Protein AF-A0A3R6MPF1-F1 (afdb_monomer_lite)

pLDDT: mean 83.27, std 12.07, range [47.66, 94.12]

Foldseek 3Di:
DQVVVVVVQQVVCCVVPVDHFQKWWFWKAFQPPRDTDIAIEGAAQPPDVPDLPQAPQDPVGRDDPVRHDYYQRHPVSVVVQQVDPPDSMHTPHTPHTD

Sequence (98 aa):
MQTTIVQQKYDMFIKRCQSMPKVAKVVIEWKDDNMQHDYLISLDDNWVDDLPYPYRKTEIGNLTEEEIFYHVDNIQGLYDLISSNAEDFKILDIIDFY

Secondary structure (DSSP, 8-state):
-HHHHHHHHHHHHHHHHSS--SEEEEEEEETTT--EEEEEEE--S---TTS----EEETTEEE-GGG--EE-SSHHHHHHHHH---SSEEEEEEEEE-

Radius of gyration: 13.37 Å; chains: 1; bounding box: 35×26×35 Å

Structure (mmCIF, N/CA/C/O backbone):
data_AF-A0A3R6MPF1-F1
#
_entry.id   AF-A0A3R6MPF1-F1
#
loop_
_atom_site.group_PDB
_atom_site.id
_atom_site.type_symbol
_atom_site.label_atom_id
_atom_site.label_alt_id
_atom_site.label_comp_id
_atom_site.label_asym_id
_atom_site.label_entity_id
_atom_site.label_seq_id
_atom_site.pdbx_PDB_ins_code
_atom_site.Cartn_x
_atom_site.Cartn_y
_atom_site.Cartn_z
_atom_site.occupancy
_atom_site.B_iso_or_equiv
_atom_site.auth_seq_id
_atom_site.auth_comp_id
_atom_site.auth_asym_id
_atom_site.auth_atom_id
_atom_site.pdbx_PDB_model_num
ATOM 1 N N . MET A 1 1 ? 4.657 -0.806 15.237 1.00 62.69 1 MET A N 1
ATOM 2 C CA . MET A 1 1 ? 4.228 -2.219 15.103 1.00 62.69 1 MET A CA 1
ATOM 3 C C . MET A 1 1 ? 3.693 -2.494 13.705 1.00 62.69 1 MET A C 1
ATOM 5 O O . MET A 1 1 ? 4.270 -3.335 13.040 1.00 62.69 1 MET A O 1
ATOM 9 N N . GLN A 1 2 ? 2.693 -1.756 13.213 1.00 69.62 2 GLN A N 1
ATOM 10 C CA . GLN A 1 2 ? 2.169 -1.927 11.847 1.00 69.62 2 GLN A CA 1
ATOM 11 C C . GLN A 1 2 ? 3.097 -1.348 10.761 1.00 69.62 2 GLN A C 1
ATOM 13 O O . GLN A 1 2 ? 3.439 -2.047 9.815 1.00 69.62 2 GLN A O 1
ATOM 18 N N . THR A 1 3 ? 3.642 -0.143 10.960 1.00 70.38 3 THR A N 1
ATOM 19 C CA . THR A 1 3 ? 4.676 0.451 10.081 1.00 70.38 3 THR A CA 1
ATOM 20 C C . THR A 1 3 ? 5.924 -0.427 9.938 1.00 70.38 3 THR A C 1
ATOM 22 O O . THR A 1 3 ? 6.520 -0.498 8.871 1.00 70.38 3 THR A O 1
ATOM 25 N N . THR A 1 4 ? 6.289 -1.170 10.987 1.00 75.06 4 THR A N 1
ATOM 26 C CA . THR A 1 4 ? 7.397 -2.140 10.964 1.00 75.06 4 THR A CA 1
ATOM 27 C C . THR A 1 4 ? 7.108 -3.329 10.043 1.00 75.06 4 THR A C 1
ATOM 29 O O . THR A 1 4 ? 8.002 -3.773 9.330 1.00 75.06 4 THR A O 1
ATOM 32 N N . ILE A 1 5 ? 5.869 -3.832 10.033 1.00 79.88 5 ILE A N 1
ATOM 33 C CA . ILE A 1 5 ? 5.440 -4.919 9.137 1.00 79.88 5 ILE A CA 1
ATOM 34 C C . ILE A 1 5 ? 5.430 -4.427 7.688 1.00 79.88 5 ILE A C 1
ATOM 36 O O . ILE A 1 5 ? 5.891 -5.132 6.793 1.00 79.88 5 ILE A O 1
ATOM 40 N N . VAL A 1 6 ? 4.976 -3.193 7.462 1.00 83.56 6 VAL A N 1
ATOM 41 C CA . VAL A 1 6 ? 5.028 -2.572 6.137 1.00 83.56 6 VAL A CA 1
ATOM 42 C C . VAL A 1 6 ? 6.460 -2.438 5.639 1.00 83.56 6 VAL A C 1
ATOM 44 O O . VAL A 1 6 ? 6.743 -2.866 4.524 1.00 83.56 6 VAL A O 1
ATOM 47 N N . GLN A 1 7 ? 7.368 -1.925 6.471 1.00 86.75 7 GLN A N 1
ATOM 48 C CA . GLN A 1 7 ? 8.780 -1.808 6.108 1.00 86.75 7 GLN A CA 1
ATOM 49 C C . GLN A 1 7 ? 9.370 -3.168 5.722 1.00 86.75 7 GLN A C 1
ATOM 51 O O . GLN A 1 7 ? 10.075 -3.265 4.726 1.00 86.75 7 GLN A O 1
ATOM 56 N N . GLN A 1 8 ? 9.033 -4.241 6.444 1.00 88.88 8 GLN A N 1
ATOM 57 C CA . GLN A 1 8 ? 9.486 -5.591 6.097 1.00 88.88 8 GLN A CA 1
ATOM 58 C C . GLN A 1 8 ? 8.951 -6.064 4.738 1.00 88.88 8 GLN A C 1
ATOM 60 O O . GLN A 1 8 ? 9.714 -6.627 3.951 1.00 88.88 8 GLN A O 1
ATOM 65 N N . LYS A 1 9 ? 7.660 -5.842 4.450 1.00 88.75 9 LYS A N 1
ATOM 66 C CA . LYS A 1 9 ? 7.039 -6.180 3.156 1.00 88.75 9 LYS A CA 1
ATOM 67 C C . LYS A 1 9 ? 7.672 -5.374 2.014 1.00 88.75 9 LYS A C 1
ATOM 69 O O . LYS A 1 9 ? 8.033 -5.949 0.990 1.00 88.75 9 LYS A O 1
ATOM 74 N N . TYR A 1 10 ? 7.907 -4.083 2.233 1.00 90.00 10 TYR A N 1
ATOM 75 C CA . TYR A 1 10 ? 8.591 -3.204 1.288 1.00 90.00 10 TYR A CA 1
ATOM 76 C C . TYR A 1 10 ? 10.027 -3.675 1.020 1.00 90.00 10 TYR A C 1
ATOM 78 O O . TYR A 1 10 ? 10.411 -3.888 -0.127 1.00 90.00 10 TYR A O 1
ATOM 86 N N . ASP A 1 11 ? 10.807 -3.941 2.069 1.00 90.94 11 ASP A N 1
ATOM 87 C CA . ASP A 1 11 ? 12.188 -4.418 1.945 1.00 90.94 11 ASP A CA 1
ATOM 88 C C . ASP A 1 11 ? 12.269 -5.762 1.203 1.00 90.94 11 ASP A C 1
ATOM 90 O O . ASP A 1 11 ? 13.208 -5.999 0.437 1.00 90.94 11 ASP A O 1
ATOM 94 N N . MET A 1 12 ? 11.298 -6.656 1.419 1.00 91.19 12 MET A N 1
ATOM 95 C CA . MET A 1 12 ? 11.193 -7.918 0.681 1.00 91.19 12 MET A CA 1
ATOM 96 C C . MET A 1 12 ? 10.913 -7.687 -0.806 1.00 91.19 12 MET A C 1
ATOM 98 O O . MET A 1 12 ? 11.572 -8.312 -1.642 1.00 91.19 12 MET A O 1
ATOM 102 N N . PHE A 1 13 ? 10.005 -6.767 -1.141 1.00 91.00 13 PHE A N 1
ATOM 103 C CA . PHE A 1 13 ? 9.725 -6.395 -2.526 1.00 91.00 13 PHE A CA 1
ATOM 104 C C . PHE A 1 13 ? 10.965 -5.819 -3.217 1.00 91.00 13 PHE A C 1
ATOM 106 O O . PHE A 1 13 ? 11.382 -6.333 -4.255 1.00 91.00 13 PHE A O 1
ATOM 113 N N . ILE A 1 14 ? 11.623 -4.823 -2.610 1.00 91.75 14 ILE A N 1
ATOM 114 C CA . ILE A 1 14 ? 12.829 -4.195 -3.173 1.00 91.75 14 ILE A CA 1
ATOM 115 C C . ILE A 1 14 ? 13.926 -5.237 -3.431 1.00 91.75 14 ILE A C 1
ATOM 117 O O . ILE A 1 14 ? 14.563 -5.223 -4.486 1.00 91.75 14 ILE A O 1
ATOM 121 N N . LYS A 1 15 ? 14.132 -6.181 -2.502 1.00 91.38 15 LYS A N 1
ATOM 122 C CA . LYS A 1 15 ? 15.114 -7.267 -2.673 1.00 91.38 15 LYS A CA 1
ATOM 123 C C . LYS A 1 15 ? 14.7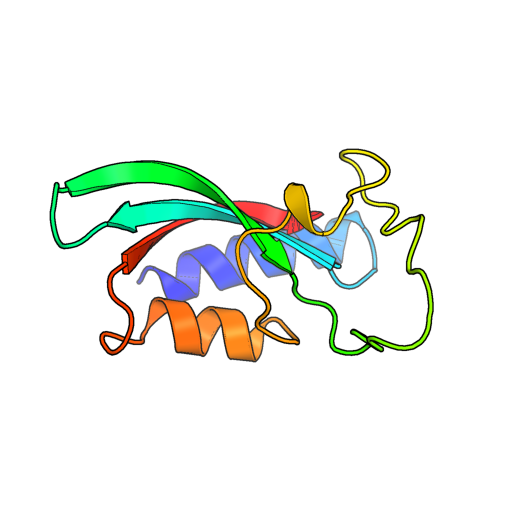91 -8.186 -3.849 1.00 91.38 15 LYS A C 1
ATOM 125 O O . LYS A 1 15 ? 15.718 -8.654 -4.508 1.00 91.38 15 LYS A O 1
ATOM 130 N N . ARG A 1 16 ? 13.509 -8.464 -4.098 1.00 89.88 16 ARG A N 1
ATOM 131 C CA . ARG A 1 16 ? 13.053 -9.345 -5.182 1.00 89.88 16 ARG A CA 1
ATOM 132 C C . ARG A 1 16 ? 13.079 -8.641 -6.540 1.00 89.88 16 ARG A C 1
ATOM 134 O O . ARG A 1 16 ? 13.595 -9.205 -7.499 1.00 89.88 16 ARG A O 1
ATOM 141 N N . CYS A 1 17 ? 12.524 -7.436 -6.616 1.00 86.25 17 CYS A N 1
ATOM 142 C CA . CYS A 1 17 ? 12.229 -6.751 -7.875 1.00 86.25 17 CYS A CA 1
ATOM 143 C C . CYS A 1 17 ? 13.306 -5.743 -8.294 1.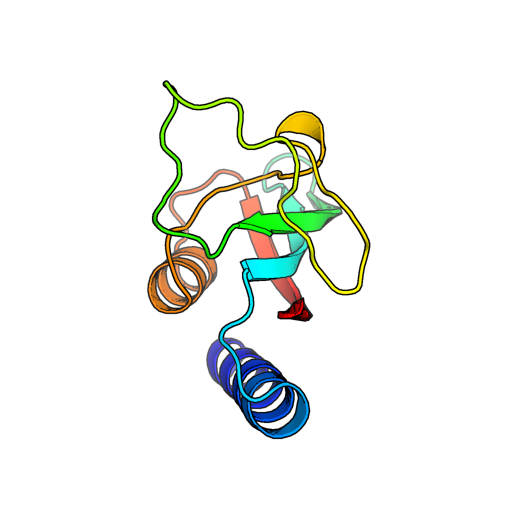00 86.25 17 CYS A C 1
ATOM 145 O O . CYS A 1 17 ? 13.257 -5.242 -9.417 1.00 86.25 17 CYS A O 1
ATOM 147 N N . GLN A 1 18 ? 14.258 -5.423 -7.405 1.00 86.38 18 GLN A N 1
ATOM 148 C CA . GLN A 1 18 ? 15.336 -4.449 -7.635 1.00 86.38 18 GLN A CA 1
ATOM 149 C C . GLN A 1 18 ? 14.835 -3.086 -8.153 1.00 86.38 18 GLN A C 1
ATOM 151 O O . GLN A 1 18 ? 15.542 -2.370 -8.859 1.00 86.38 18 GLN A O 1
ATOM 156 N N . SER A 1 19 ? 13.596 -2.733 -7.817 1.00 84.50 19 SER A N 1
ATOM 157 C CA . SER A 1 19 ? 12.891 -1.533 -8.263 1.00 84.50 19 SER A CA 1
ATOM 158 C C . SER A 1 19 ? 11.913 -1.083 -7.184 1.00 84.50 19 SER A C 1
ATOM 160 O O . SER A 1 19 ? 11.521 -1.886 -6.337 1.00 84.50 19 SER A O 1
ATOM 162 N N . MET A 1 20 ? 11.557 0.203 -7.188 1.00 86.00 20 MET A N 1
ATOM 163 C CA . MET A 1 20 ? 10.561 0.746 -6.264 1.00 86.00 20 MET A CA 1
ATOM 1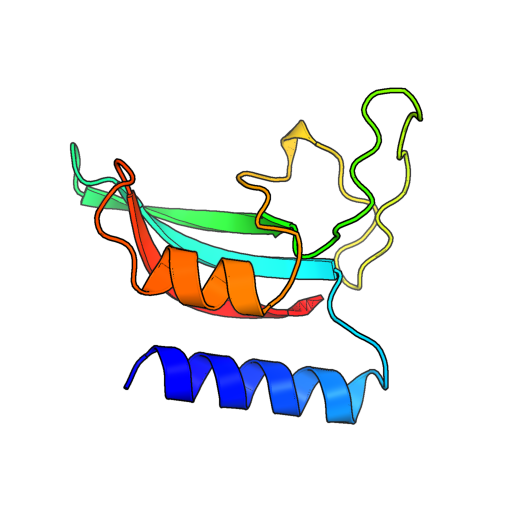64 C C . MET A 1 20 ? 9.156 0.277 -6.663 1.00 86.00 20 MET A C 1
ATOM 166 O O . MET A 1 20 ? 8.847 0.293 -7.859 1.00 86.00 20 MET A O 1
ATOM 170 N N . PRO A 1 21 ? 8.308 -0.118 -5.698 1.00 88.56 21 PRO A N 1
ATOM 171 C CA . PRO A 1 21 ? 6.918 -0.419 -5.986 1.00 88.56 21 PRO A CA 1
ATOM 172 C C . PRO A 1 21 ? 6.187 0.853 -6.400 1.00 88.56 21 PRO A C 1
ATOM 174 O O . PRO A 1 21 ? 6.401 1.923 -5.832 1.00 88.56 21 PRO A O 1
ATOM 177 N N . LYS A 1 22 ? 5.307 0.718 -7.383 1.00 88.38 22 LYS A N 1
ATOM 178 C CA . LYS A 1 22 ? 4.434 1.788 -7.871 1.00 88.38 22 LYS A CA 1
ATOM 179 C C . LYS A 1 22 ? 3.070 1.751 -7.202 1.00 88.38 22 LYS A C 1
ATOM 181 O O . LYS A 1 22 ? 2.348 2.750 -7.233 1.00 88.38 22 LYS A O 1
AT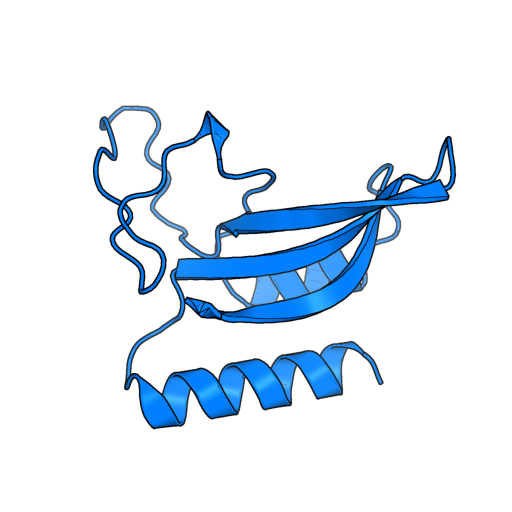OM 186 N N . VAL A 1 23 ? 2.677 0.598 -6.662 1.00 90.00 23 VAL A N 1
ATOM 187 C CA . VAL A 1 23 ? 1.366 0.391 -6.044 1.00 90.00 23 VAL A CA 1
ATOM 188 C C . VAL A 1 23 ? 1.500 -0.446 -4.777 1.00 90.00 23 VAL A C 1
ATOM 190 O O . VAL A 1 23 ? 2.258 -1.412 -4.729 1.00 90.00 23 VAL A O 1
ATOM 193 N N . ALA A 1 24 ? 0.727 -0.092 -3.755 1.00 92.62 24 ALA A N 1
ATOM 194 C CA . ALA A 1 24 ? 0.479 -0.922 -2.586 1.00 92.62 24 ALA A CA 1
ATOM 195 C C . ALA A 1 24 ? -0.973 -1.399 -2.605 1.00 92.62 24 ALA A C 1
ATOM 197 O O . ALA A 1 24 ? -1.887 -0.592 -2.763 1.00 92.62 24 ALA A O 1
ATOM 198 N N . LYS A 1 25 ? -1.202 -2.696 -2.403 1.00 93.44 25 LYS A N 1
ATOM 199 C CA . LYS A 1 25 ? -2.544 -3.209 -2.121 1.00 93.44 25 LYS A CA 1
ATOM 200 C C . LYS A 1 25 ? -2.753 -3.227 -0.617 1.00 93.44 25 LYS A C 1
ATOM 202 O O . LYS A 1 25 ? -1.964 -3.836 0.101 1.00 93.44 25 LYS A O 1
ATOM 207 N N . VAL A 1 26 ? -3.807 -2.583 -0.141 1.00 93.38 26 VAL A N 1
ATOM 208 C CA . VAL A 1 26 ? -4.060 -2.354 1.284 1.00 93.38 26 VAL A CA 1
ATOM 209 C C . VAL A 1 26 ? -5.466 -2.779 1.679 1.00 93.38 26 VAL A C 1
ATOM 211 O O . VAL A 1 26 ? -6.363 -2.783 0.844 1.00 93.38 26 VAL A O 1
ATOM 214 N N . VAL A 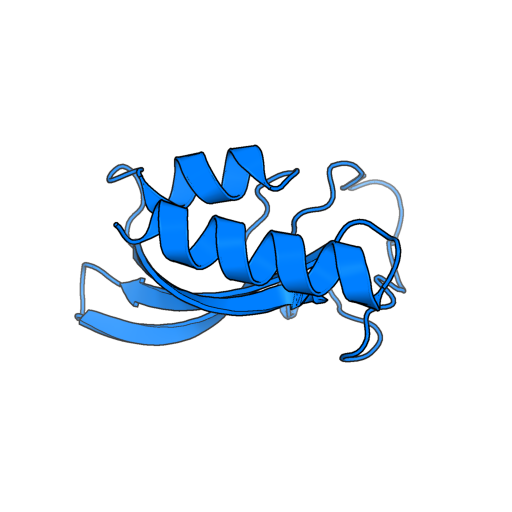1 27 ? -5.657 -3.104 2.955 1.00 93.62 27 VAL A N 1
ATOM 215 C CA . VAL A 1 27 ? -6.985 -3.258 3.559 1.00 93.62 27 VAL A CA 1
ATOM 216 C C . VAL A 1 27 ? -7.341 -1.944 4.232 1.00 93.62 27 VAL A C 1
ATOM 218 O O . VAL A 1 27 ? -6.604 -1.486 5.109 1.00 93.62 27 VAL A O 1
ATOM 221 N N . ILE A 1 28 ? -8.460 -1.349 3.835 1.00 93.38 28 ILE A N 1
ATOM 222 C CA . ILE A 1 28 ? -8.974 -0.107 4.409 1.00 93.38 28 ILE A CA 1
ATOM 223 C C . ILE A 1 28 ? -10.281 -0.383 5.136 1.00 93.38 28 ILE A C 1
ATOM 225 O O . ILE A 1 28 ? -11.131 -1.094 4.611 1.00 93.38 28 ILE A O 1
ATOM 229 N N . GLU A 1 29 ? -10.433 0.220 6.311 1.00 93.31 29 GLU A N 1
ATOM 230 C CA . GLU A 1 29 ? -11.683 0.308 7.061 1.00 93.31 29 GLU A CA 1
ATOM 231 C C . GLU A 1 29 ? -12.226 1.737 7.024 1.00 93.31 29 GLU A C 1
ATOM 233 O O . GLU A 1 29 ? -11.533 2.677 7.425 1.00 93.31 29 GLU A O 1
ATOM 238 N N . TRP A 1 30 ? -13.466 1.901 6.566 1.00 92.31 30 TRP A N 1
ATOM 239 C CA . TRP A 1 30 ? -14.182 3.175 6.633 1.00 92.31 30 TRP A CA 1
ATOM 240 C C . TRP A 1 30 ? -14.694 3.431 8.050 1.00 92.31 30 TRP A C 1
ATOM 242 O O . TRP A 1 30 ? -15.261 2.546 8.687 1.00 92.31 30 TRP A O 1
ATOM 252 N N . LYS A 1 31 ? -14.517 4.652 8.562 1.00 89.38 31 LYS A N 1
ATOM 253 C CA . LYS A 1 31 ? -14.905 4.995 9.940 1.00 89.38 31 LYS A CA 1
ATOM 254 C C . LYS A 1 31 ? -16.421 5.032 10.148 1.00 89.38 31 LYS A C 1
ATOM 256 O O . LYS A 1 31 ? -16.874 4.818 11.272 1.00 89.38 31 LYS A O 1
ATOM 261 N N . ASP A 1 32 ? -17.180 5.312 9.093 1.00 89.88 32 ASP A N 1
ATOM 262 C CA . ASP A 1 32 ? -18.627 5.523 9.183 1.00 89.88 32 ASP A CA 1
ATOM 263 C C . ASP A 1 32 ? -19.408 4.213 9.338 1.00 89.88 32 ASP A C 1
ATOM 265 O O . ASP A 1 32 ? -20.346 4.133 10.133 1.00 89.88 32 ASP A O 1
ATOM 269 N N . ASP A 1 33 ? -19.016 3.173 8.603 1.00 90.19 33 ASP A N 1
ATOM 270 C CA . ASP A 1 33 ? -19.734 1.897 8.541 1.00 90.19 33 ASP A CA 1
ATOM 271 C C . ASP A 1 33 ? -18.887 0.686 8.968 1.00 90.19 33 ASP A C 1
ATOM 273 O O . ASP A 1 33 ? -19.423 -0.416 9.113 1.00 90.19 33 ASP A O 1
ATOM 277 N N . ASN A 1 34 ? -17.596 0.887 9.254 1.00 87.00 34 ASN A N 1
ATOM 278 C CA . ASN A 1 34 ? -16.613 -0.158 9.556 1.00 87.00 34 ASN A CA 1
ATOM 279 C C . ASN A 1 34 ? -16.507 -1.223 8.450 1.00 87.00 34 ASN A C 1
ATOM 281 O O . ASN A 1 34 ? -16.136 -2.370 8.718 1.00 87.00 34 ASN A O 1
ATOM 285 N N . MET A 1 35 ? -16.846 -0.879 7.203 1.00 90.44 35 MET A N 1
ATOM 286 C CA . MET A 1 35 ? -16.648 -1.774 6.070 1.00 90.44 35 MET A CA 1
ATOM 287 C C . MET A 1 35 ? -15.169 -1.868 5.723 1.00 90.44 35 MET A C 1
ATOM 289 O O . MET A 1 35 ? -14.482 -0.856 5.572 1.00 90.44 35 MET A O 1
ATOM 293 N N . GLN A 1 36 ? -14.701 -3.106 5.564 1.00 93.25 36 GLN A N 1
ATOM 294 C CA . GLN A 1 36 ? -13.321 -3.420 5.220 1.00 93.25 36 GLN A CA 1
ATOM 295 C C . GLN A 1 36 ? -13.228 -3.919 3.785 1.00 93.25 36 GLN A C 1
ATOM 297 O O . GLN A 1 36 ? -13.879 -4.901 3.422 1.00 93.25 36 GLN A O 1
ATOM 302 N N . HIS A 1 37 ? -12.396 -3.264 2.982 1.00 92.50 37 HIS A N 1
ATOM 303 C CA . HIS A 1 37 ? -12.184 -3.632 1.587 1.00 92.50 37 HIS A CA 1
ATOM 304 C C . HIS A 1 37 ? -10.722 -3.478 1.172 1.00 92.50 37 HIS A C 1
ATOM 306 O O . HIS A 1 37 ? -9.964 -2.686 1.738 1.00 92.50 37 HIS A O 1
ATOM 312 N N . ASP A 1 38 ? -10.348 -4.256 0.161 1.00 94.12 38 ASP A N 1
ATOM 313 C CA . ASP A 1 38 ? -9.046 -4.182 -0.483 1.00 94.12 38 ASP A CA 1
ATOM 314 C C . ASP A 1 38 ? -9.025 -3.016 -1.474 1.00 94.12 38 ASP A C 1
ATOM 316 O O . ASP A 1 38 ? -9.873 -2.948 -2.364 1.00 94.12 38 ASP A O 1
ATOM 320 N N . TYR A 1 39 ? -8.013 -2.160 -1.381 1.00 92.50 39 TYR A N 1
ATOM 321 C CA . TYR A 1 39 ? -7.808 -1.044 -2.301 1.00 92.50 39 TYR A CA 1
ATOM 322 C C . TYR A 1 39 ? -6.371 -0.982 -2.801 1.00 92.50 39 TYR A C 1
ATOM 324 O O . TYR A 1 39 ? -5.453 -1.547 -2.202 1.00 92.50 39 TYR A O 1
ATOM 332 N N . LEU A 1 40 ? -6.179 -0.273 -3.910 1.00 92.38 40 LEU A N 1
ATOM 333 C CA . LEU A 1 40 ? -4.871 0.017 -4.479 1.00 92.38 40 LEU A CA 1
ATOM 334 C C . LEU A 1 40 ? -4.500 1.468 -4.177 1.00 92.38 40 LEU A C 1
ATOM 336 O O . LEU A 1 40 ? -5.259 2.384 -4.481 1.00 92.38 40 LEU A O 1
ATOM 340 N N . ILE A 1 41 ? -3.325 1.671 -3.589 1.00 91.19 41 ILE A N 1
ATOM 341 C CA . ILE A 1 41 ? -2.749 2.988 -3.319 1.00 91.19 41 ILE A CA 1
ATOM 342 C C . ILE A 1 41 ? -1.544 3.197 -4.227 1.00 91.19 41 ILE A C 1
ATOM 344 O O . ILE A 1 41 ? -0.647 2.358 -4.307 1.00 91.19 41 ILE A O 1
ATOM 348 N N . SER A 1 42 ? -1.512 4.345 -4.888 1.00 90.00 42 SER A N 1
ATOM 349 C CA . SER A 1 42 ? -0.405 4.793 -5.716 1.00 90.00 42 SER A CA 1
ATOM 350 C C . SER A 1 42 ? 0.769 5.299 -4.884 1.00 90.00 42 SER A C 1
ATOM 352 O O . SER A 1 42 ? 0.603 6.226 -4.097 1.00 90.00 42 SER A O 1
ATOM 354 N N . LEU A 1 43 ? 1.965 4.774 -5.160 1.00 89.75 43 LEU A N 1
ATOM 355 C CA . LEU A 1 43 ? 3.248 5.227 -4.601 1.00 89.75 43 LEU A CA 1
ATOM 356 C C . LEU A 1 43 ? 4.116 5.964 -5.636 1.00 89.75 43 LEU A C 1
ATOM 358 O O . LEU A 1 43 ? 5.336 5.981 -5.504 1.00 89.75 43 LEU A O 1
ATOM 362 N N . ASP A 1 44 ? 3.505 6.467 -6.707 1.00 82.06 44 ASP A N 1
ATOM 363 C CA . ASP A 1 44 ? 4.197 7.164 -7.793 1.00 82.06 44 ASP A CA 1
ATOM 364 C C . ASP A 1 44 ? 3.943 8.673 -7.685 1.00 82.06 44 ASP A C 1
ATOM 366 O O . ASP A 1 44 ? 2.783 9.084 -7.618 1.00 82.06 44 ASP A O 1
ATOM 370 N N . ASP A 1 45 ? 5.025 9.451 -7.676 1.00 71.94 45 ASP A N 1
ATOM 371 C CA . ASP A 1 45 ? 5.079 10.920 -7.558 1.00 71.94 45 ASP A CA 1
ATOM 372 C C . ASP A 1 45 ? 4.799 11.614 -8.905 1.00 71.94 45 ASP A C 1
ATOM 374 O O . ASP A 1 45 ? 4.465 12.790 -8.978 1.00 71.94 45 ASP A O 1
ATOM 378 N N . ASN A 1 46 ? 4.899 10.881 -10.020 1.00 64.25 46 ASN A N 1
ATOM 379 C CA . ASN A 1 46 ? 4.698 11.444 -11.356 1.00 64.25 46 ASN A CA 1
ATOM 380 C C . ASN A 1 46 ? 3.237 11.396 -11.821 1.00 64.25 46 ASN A C 1
ATOM 382 O O . ASN A 1 46 ? 2.972 11.082 -12.986 1.00 64.25 46 ASN A O 1
ATOM 386 N N . TRP A 1 47 ? 2.283 11.717 -10.946 1.00 63.09 47 TRP A N 1
ATOM 387 C CA . TRP A 1 47 ? 0.901 11.913 -11.375 1.00 63.09 47 TRP A CA 1
ATOM 388 C C . TRP A 1 47 ? 0.770 13.262 -12.085 1.00 63.09 47 TRP A C 1
ATOM 390 O O . TRP A 1 47 ? 0.613 14.310 -11.467 1.00 63.09 47 TRP A O 1
ATOM 400 N N . VAL A 1 48 ? 0.924 13.251 -13.407 1.00 55.56 48 VAL A N 1
ATOM 401 C CA . VAL A 1 48 ? 0.746 14.442 -14.240 1.00 55.56 48 VAL A CA 1
ATOM 402 C C . VAL A 1 48 ? -0.640 14.359 -14.867 1.00 55.56 48 VAL A C 1
ATOM 404 O O . VAL A 1 48 ? -0.811 13.608 -15.823 1.00 55.56 48 VAL A O 1
ATOM 407 N N . ASP A 1 49 ? -1.590 15.154 -14.363 1.00 51.56 49 ASP A N 1
ATOM 408 C CA . ASP A 1 49 ? -2.976 15.251 -14.870 1.00 51.56 49 ASP A CA 1
ATOM 409 C C . ASP A 1 49 ? -3.054 15.497 -16.395 1.00 51.56 49 ASP A C 1
ATOM 411 O O . ASP A 1 49 ? -4.032 15.145 -17.053 1.00 51.56 49 ASP A O 1
ATOM 415 N N . ASP A 1 50 ? -2.007 16.091 -16.979 1.00 49.69 50 ASP A N 1
ATOM 416 C CA . ASP A 1 50 ? -1.935 16.455 -18.400 1.00 49.69 50 ASP A CA 1
ATOM 417 C C . ASP A 1 50 ? -1.410 15.345 -19.326 1.00 49.69 50 ASP A C 1
ATOM 419 O O . ASP A 1 50 ? -1.429 15.495 -20.554 1.00 49.69 50 ASP A O 1
ATOM 423 N N . LEU A 1 51 ? -0.923 14.228 -18.782 1.00 50.97 51 LEU A N 1
ATOM 424 C CA . LEU A 1 51 ? -0.535 13.079 -19.588 1.00 50.97 51 LEU A CA 1
ATOM 425 C C . LEU A 1 51 ? -1.527 11.956 -19.319 1.00 50.97 51 LEU A C 1
ATOM 427 O O . LEU A 1 51 ? -1.611 11.507 -18.178 1.00 50.97 51 LEU A O 1
ATOM 431 N N . PRO A 1 52 ? -2.220 11.415 -20.344 1.00 49.16 52 PRO A N 1
ATOM 432 C CA . PRO A 1 52 ? -2.816 10.108 -20.166 1.00 49.16 52 PRO A CA 1
ATOM 433 C C . PRO A 1 52 ? -1.661 9.218 -19.707 1.00 49.16 52 PRO A C 1
ATOM 435 O O . PRO A 1 52 ? -0.639 9.129 -20.396 1.00 49.16 52 PRO A O 1
ATOM 438 N N . TYR A 1 53 ? -1.793 8.611 -18.531 1.00 52.31 53 TYR A N 1
ATOM 439 C CA . TYR A 1 53 ? -0.834 7.657 -17.982 1.00 52.31 53 TYR A CA 1
ATOM 440 C C . TYR A 1 53 ? -1.359 6.238 -18.273 1.00 52.31 53 TYR A C 1
ATOM 442 O O . TYR A 1 53 ? -1.700 5.500 -17.353 1.00 52.31 53 TYR A O 1
ATOM 450 N N . PRO A 1 54 ? -1.493 5.805 -19.549 1.00 47.66 54 PRO A N 1
ATOM 451 C CA . PRO A 1 54 ? -2.292 4.636 -19.897 1.00 47.66 54 PRO A CA 1
ATOM 452 C C . PRO A 1 54 ? -1.711 3.307 -19.412 1.00 47.66 54 PRO A C 1
ATOM 454 O O . PRO A 1 54 ? -2.358 2.282 -19.588 1.00 47.66 54 PRO A O 1
ATOM 457 N N . TYR A 1 55 ? -0.511 3.271 -18.826 1.00 52.31 55 TYR A N 1
ATOM 458 C CA . TYR A 1 55 ? 0.126 2.011 -18.456 1.00 52.31 55 TYR A CA 1
ATOM 459 C C . TYR A 1 55 ? 0.987 2.161 -17.202 1.00 52.31 55 TYR A C 1
ATOM 461 O O . TYR A 1 55 ? 2.220 2.093 -17.274 1.00 52.31 55 TYR A O 1
ATOM 469 N N . ARG A 1 56 ? 0.366 2.283 -16.019 1.00 64.31 56 ARG A N 1
ATOM 470 C CA . ARG A 1 56 ? 1.078 1.894 -14.797 1.00 64.31 56 ARG A CA 1
ATOM 471 C C . ARG A 1 56 ? 1.246 0.378 -14.814 1.00 64.31 56 ARG A C 1
ATOM 473 O O . ARG A 1 56 ? 0.428 -0.369 -14.291 1.00 64.31 56 ARG A O 1
ATOM 480 N N . LYS A 1 57 ? 2.304 -0.067 -15.494 1.00 70.00 57 LYS A N 1
ATOM 481 C CA . LYS A 1 57 ? 2.651 -1.477 -15.617 1.00 70.00 57 LYS A CA 1
ATOM 482 C C . LYS A 1 57 ? 3.253 -1.949 -14.301 1.00 70.00 57 LYS A C 1
ATOM 484 O O . LYS A 1 57 ? 4.349 -1.517 -13.933 1.00 70.00 57 LYS A O 1
ATOM 489 N N . THR A 1 58 ? 2.510 -2.813 -13.633 1.00 74.44 58 THR A N 1
ATOM 490 C CA . THR A 1 58 ? 2.855 -3.497 -12.383 1.00 74.44 58 THR A CA 1
ATOM 491 C C . THR A 1 58 ? 2.767 -5.009 -12.603 1.00 74.44 58 THR A C 1
ATOM 493 O O . THR A 1 58 ? 2.350 -5.453 -13.679 1.00 74.44 58 THR A O 1
ATOM 496 N N . GLU A 1 59 ? 3.133 -5.826 -11.610 1.00 76.31 59 GLU A N 1
ATOM 497 C CA . GLU A 1 59 ? 2.933 -7.284 -11.712 1.00 76.31 59 GLU A CA 1
ATOM 498 C C . GLU A 1 59 ? 1.442 -7.670 -11.855 1.00 76.31 59 GLU A C 1
ATOM 500 O O . GLU A 1 59 ? 1.144 -8.722 -12.417 1.00 76.31 59 GLU A O 1
ATOM 505 N N . ILE A 1 60 ? 0.506 -6.807 -11.429 1.00 76.50 60 ILE A N 1
ATOM 506 C CA . ILE A 1 60 ? -0.950 -7.018 -11.561 1.00 76.50 60 ILE A CA 1
ATOM 507 C C . ILE A 1 60 ? -1.538 -6.528 -12.893 1.00 76.50 60 ILE A C 1
ATOM 509 O O . ILE A 1 60 ? -2.716 -6.750 -13.158 1.00 76.50 60 ILE A O 1
ATOM 513 N N . GLY A 1 61 ? -0.721 -5.934 -13.768 1.00 79.56 61 GLY A N 1
ATOM 514 C CA . GLY A 1 61 ? -1.128 -5.500 -15.104 1.00 79.56 61 GLY A CA 1
ATOM 515 C C . GLY A 1 61 ? -1.020 -3.992 -15.307 1.00 79.56 61 GLY A C 1
ATOM 516 O O . GLY A 1 61 ? -0.200 -3.321 -14.677 1.00 79.56 61 GLY A O 1
ATOM 517 N N . ASN A 1 62 ? -1.814 -3.482 -16.247 1.00 80.56 62 ASN A N 1
ATOM 518 C CA . ASN A 1 62 ? -1.918 -2.055 -16.533 1.00 80.56 62 ASN A CA 1
ATOM 519 C C . ASN A 1 62 ? -3.108 -1.505 -15.752 1.00 80.56 62 ASN A C 1
ATOM 521 O O . ASN A 1 62 ? -4.235 -1.852 -16.088 1.00 80.56 62 ASN A O 1
ATOM 525 N N . LEU A 1 63 ? -2.836 -0.686 -14.739 1.00 79.62 63 LEU A N 1
ATOM 526 C CA . LEU A 1 63 ? -3.875 -0.086 -13.905 1.00 79.62 63 LEU A CA 1
ATOM 527 C C . LEU A 1 63 ? -4.297 1.293 -14.417 1.00 79.62 63 LEU A C 1
ATOM 529 O O . LEU A 1 63 ? -3.442 2.060 -14.876 1.00 79.62 63 LEU A O 1
ATOM 53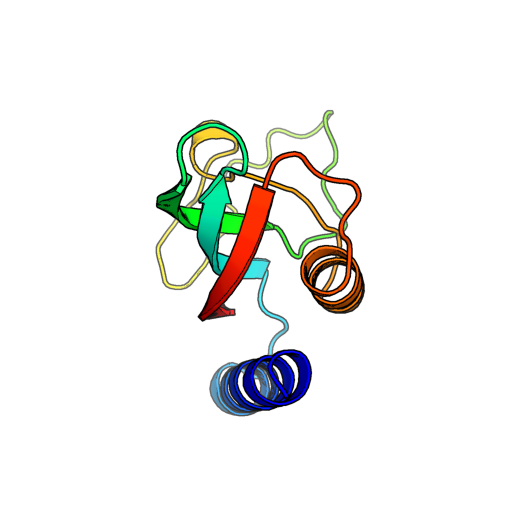3 N N . THR A 1 64 ? -5.588 1.599 -14.299 1.00 78.50 64 THR A N 1
ATOM 534 C CA . THR A 1 64 ? -6.195 2.912 -14.571 1.00 78.50 64 THR A CA 1
ATOM 535 C C . THR A 1 64 ? -6.407 3.718 -13.284 1.00 78.50 64 THR A C 1
ATOM 537 O O . THR A 1 64 ? -6.247 3.201 -12.179 1.00 78.50 64 THR A O 1
ATOM 540 N N . GLU A 1 65 ? -6.774 4.999 -13.410 1.00 74.25 65 GLU A N 1
ATOM 541 C CA . GLU A 1 65 ? -7.094 5.848 -12.251 1.00 74.25 65 GLU A CA 1
ATOM 542 C C . GLU A 1 65 ? -8.324 5.344 -11.491 1.00 74.25 65 GLU A C 1
ATOM 544 O O . GLU A 1 65 ? -8.340 5.367 -10.270 1.00 74.25 65 GLU A O 1
ATOM 549 N N . GLU A 1 66 ? -9.324 4.816 -12.201 1.00 79.94 66 GLU A N 1
ATOM 550 C CA . GLU A 1 66 ? -10.543 4.262 -11.595 1.00 79.94 66 GLU A CA 1
ATOM 551 C C . GLU A 1 66 ? -10.254 3.034 -10.714 1.00 79.94 66 GLU A C 1
ATOM 553 O O . GLU A 1 66 ? -11.035 2.706 -9.822 1.00 79.94 66 GLU A O 1
ATOM 558 N N . GLU A 1 67 ? -9.132 2.351 -10.958 1.00 83.62 67 GLU A N 1
ATOM 559 C CA . GLU A 1 67 ? -8.674 1.205 -10.170 1.00 83.62 67 GLU A CA 1
ATOM 560 C C . GLU A 1 67 ? -7.808 1.620 -8.965 1.00 83.62 67 GLU A C 1
ATOM 562 O O . GLU A 1 67 ? -7.591 0.806 -8.063 1.00 83.62 67 GLU A O 1
ATOM 567 N N . ILE A 1 68 ? -7.315 2.865 -8.922 1.00 85.12 68 ILE A N 1
ATOM 568 C CA . ILE A 1 68 ? -6.503 3.402 -7.826 1.00 85.12 68 ILE A CA 1
ATOM 569 C C . ILE A 1 68 ? -7.393 4.223 -6.898 1.00 85.12 68 ILE A C 1
ATOM 571 O O . ILE A 1 68 ? -8.036 5.189 -7.285 1.00 85.12 68 ILE A O 1
ATOM 575 N N . PHE A 1 69 ? -7.391 3.856 -5.624 1.00 88.81 69 PHE A N 1
ATOM 576 C CA . PHE A 1 69 ? -8.194 4.529 -4.614 1.00 88.81 69 PHE A CA 1
ATOM 577 C C . PHE A 1 69 ? -7.579 5.853 -4.148 1.00 88.81 69 PHE A C 1
ATOM 579 O O . PHE A 1 69 ? -8.300 6.814 -3.896 1.00 88.81 69 PHE A O 1
ATOM 586 N N . TYR A 1 70 ? -6.256 5.889 -3.969 1.00 87.50 70 TYR A N 1
ATOM 587 C CA . TYR A 1 70 ? -5.581 7.021 -3.332 1.00 87.50 70 TYR A CA 1
ATOM 588 C C . TYR A 1 70 ? -4.139 7.185 -3.817 1.00 87.50 70 TYR A C 1
ATOM 590 O O . TYR A 1 70 ? -3.478 6.201 -4.161 1.00 87.50 70 TYR A O 1
ATOM 598 N N . HIS A 1 71 ? -3.631 8.417 -3.780 1.00 88.62 71 HIS A N 1
ATOM 599 C CA . HIS A 1 71 ? -2.270 8.782 -4.177 1.00 88.62 71 HIS A CA 1
ATOM 600 C C . HIS A 1 71 ? -1.491 9.320 -2.980 1.00 88.62 71 HIS A C 1
ATOM 602 O O . HIS A 1 71 ? -1.959 10.218 -2.289 1.00 88.62 71 HIS A O 1
ATOM 608 N N . VAL A 1 72 ? -0.319 8.742 -2.717 1.00 88.62 72 VAL A N 1
ATOM 609 C CA . VAL A 1 72 ? 0.559 9.158 -1.607 1.00 88.62 72 VAL A CA 1
ATOM 610 C C . VAL A 1 72 ? 1.986 9.478 -2.056 1.00 88.62 72 VAL A C 1
ATOM 612 O O . VAL A 1 72 ? 2.869 9.601 -1.212 1.00 88.62 72 VAL A O 1
ATOM 615 N N . ASP A 1 73 ? 2.210 9.573 -3.369 1.00 85.81 73 ASP A N 1
ATOM 616 C CA . ASP A 1 73 ? 3.455 9.945 -4.065 1.00 85.81 73 ASP A CA 1
ATOM 617 C C . ASP A 1 73 ? 4.660 9.011 -3.871 1.00 85.81 73 ASP A C 1
ATOM 619 O O . ASP A 1 73 ? 5.448 8.803 -4.787 1.00 85.81 73 ASP A O 1
ATOM 623 N N . ASN A 1 74 ? 4.841 8.427 -2.689 1.00 89.00 74 ASN A N 1
ATOM 624 C CA . ASN A 1 74 ? 5.951 7.547 -2.353 1.00 89.00 74 ASN A CA 1
ATOM 625 C C . ASN A 1 74 ? 5.653 6.717 -1.088 1.00 89.00 74 ASN A C 1
ATOM 627 O O . ASN A 1 74 ? 4.613 6.837 -0.439 1.00 89.00 74 ASN A O 1
ATOM 631 N N . ILE A 1 75 ? 6.607 5.866 -0.703 1.00 90.00 75 ILE A N 1
ATOM 632 C CA . ILE A 1 75 ? 6.473 5.008 0.482 1.00 90.00 75 ILE A CA 1
ATOM 633 C C . ILE A 1 75 ? 6.376 5.794 1.801 1.00 90.00 75 ILE A C 1
ATOM 635 O O . ILE A 1 75 ? 5.721 5.331 2.733 1.00 90.00 75 ILE A O 1
ATOM 639 N N . GLN A 1 76 ? 6.987 6.981 1.895 1.00 90.25 76 GLN A N 1
ATOM 640 C CA . GLN A 1 76 ? 6.878 7.817 3.091 1.00 90.25 76 GLN A CA 1
ATOM 641 C C . GLN A 1 76 ? 5.461 8.372 3.236 1.00 90.25 76 GLN A C 1
ATOM 643 O O . GLN A 1 76 ? 4.898 8.283 4.324 1.00 90.25 76 GLN A O 1
ATOM 648 N N . GLY A 1 77 ? 4.844 8.825 2.142 1.00 90.31 77 GLY A N 1
ATOM 649 C CA . GLY A 1 77 ? 3.443 9.239 2.158 1.00 90.31 77 GLY A CA 1
ATOM 650 C C . GLY A 1 77 ? 2.506 8.102 2.575 1.00 90.31 77 GLY A C 1
ATOM 651 O O . GLY A 1 77 ? 1.559 8.330 3.323 1.00 90.31 77 GLY A O 1
ATOM 652 N N . LEU A 1 78 ? 2.806 6.852 2.197 1.00 91.56 78 LEU A N 1
ATOM 653 C CA . LEU A 1 78 ? 2.059 5.691 2.693 1.00 91.56 78 LEU A CA 1
ATOM 654 C C . LEU A 1 78 ? 2.210 5.505 4.210 1.00 91.56 78 LEU A C 1
ATOM 656 O O . LEU A 1 78 ? 1.227 5.223 4.893 1.00 91.56 78 LEU A O 1
ATOM 660 N N . TYR A 1 79 ? 3.418 5.659 4.760 1.00 91.56 79 TYR A N 1
ATOM 661 C CA . TYR A 1 79 ? 3.639 5.582 6.209 1.00 91.56 79 TYR A CA 1
ATOM 662 C C . TYR A 1 79 ? 2.913 6.679 6.977 1.00 91.56 79 TYR A C 1
ATOM 664 O O . TYR A 1 79 ? 2.354 6.416 8.050 1.00 91.56 79 TYR A O 1
ATOM 672 N N . ASP A 1 80 ? 2.913 7.883 6.417 1.00 91.00 80 ASP A N 1
ATOM 673 C CA . ASP A 1 80 ? 2.237 9.035 6.988 1.00 91.00 80 ASP A CA 1
ATOM 674 C C . ASP A 1 80 ? 0.720 8.816 6.948 1.00 91.00 80 ASP A C 1
ATOM 676 O O . ASP A 1 80 ? 0.054 9.006 7.965 1.00 91.00 80 ASP A O 1
ATOM 680 N N . LEU A 1 81 ? 0.187 8.289 5.838 1.00 90.94 81 LEU A N 1
ATOM 681 C CA . LEU A 1 81 ? -1.227 7.938 5.693 1.00 90.94 81 LEU A CA 1
ATOM 682 C C . LEU A 1 81 ? -1.663 6.850 6.687 1.00 90.94 81 LEU A C 1
ATOM 684 O O . LEU A 1 81 ? -2.696 6.994 7.332 1.00 90.94 81 LEU A O 1
ATOM 688 N N . ILE A 1 82 ? -0.863 5.796 6.880 1.00 90.56 82 ILE A N 1
ATOM 689 C CA . ILE A 1 82 ? -1.141 4.734 7.869 1.00 90.56 82 ILE A CA 1
ATOM 690 C C . ILE A 1 82 ? -1.175 5.284 9.296 1.00 90.56 82 ILE A C 1
ATOM 692 O O . ILE A 1 82 ? -1.950 4.821 10.132 1.00 90.56 82 ILE A O 1
ATOM 696 N N . SER A 1 83 ? -0.301 6.243 9.593 1.00 88.31 83 SER A N 1
ATOM 697 C CA . SER A 1 83 ? -0.203 6.849 10.922 1.00 88.31 83 SER A CA 1
ATOM 698 C C . SER A 1 83 ? -1.217 7.982 11.125 1.00 88.31 83 SER A C 1
ATOM 700 O O . SER A 1 83 ? -1.434 8.418 12.260 1.00 88.31 83 SER A O 1
ATOM 702 N N . SER A 1 84 ? -1.831 8.463 10.042 1.00 85.62 84 SER A N 1
ATOM 703 C CA . SER A 1 84 ? -2.813 9.537 10.053 1.00 85.62 84 SER A CA 1
ATOM 704 C C . SER A 1 84 ? -4.148 9.061 10.619 1.00 85.62 84 SER A C 1
ATOM 706 O O . SER A 1 84 ? -4.602 7.944 10.392 1.00 85.62 84 SER A O 1
ATOM 708 N N . ASN A 1 85 ? -4.810 9.955 11.349 1.00 82.25 85 ASN A N 1
ATOM 709 C CA . ASN A 1 85 ? -6.215 9.806 11.726 1.00 82.25 85 ASN A CA 1
ATOM 710 C C . ASN A 1 85 ? -7.099 10.875 11.064 1.00 82.25 85 ASN A C 1
ATOM 712 O O . ASN A 1 85 ? -8.258 11.001 11.461 1.00 82.25 85 ASN A O 1
ATOM 716 N N . ALA A 1 86 ? -6.558 11.647 10.116 1.00 84.94 86 ALA A N 1
ATOM 717 C CA . ALA A 1 86 ? -7.256 12.758 9.473 1.00 84.94 86 ALA A CA 1
ATOM 718 C C . ALA A 1 86 ? -8.321 12.290 8.470 1.00 84.94 86 ALA A C 1
ATOM 720 O O . ALA A 1 86 ? -9.377 12.905 8.398 1.00 84.94 86 ALA A O 1
ATOM 721 N N . GLU A 1 87 ? -8.068 11.184 7.773 1.00 88.75 87 GLU A N 1
ATOM 722 C CA . GLU A 1 87 ? -8.961 10.656 6.738 1.00 88.75 87 GLU A CA 1
ATOM 723 C C . GLU A 1 87 ? -10.198 9.969 7.321 1.00 88.75 87 GLU A C 1
ATOM 725 O O . GLU A 1 87 ? -10.164 9.464 8.444 1.00 88.75 87 GLU A O 1
ATOM 730 N N . ASP A 1 88 ? -11.268 9.851 6.538 1.00 90.31 88 ASP A N 1
ATOM 731 C CA . ASP A 1 88 ? -12.491 9.116 6.913 1.00 90.31 88 ASP A CA 1
ATOM 732 C C . ASP A 1 88 ? -12.312 7.587 6.907 1.00 90.31 88 ASP A C 1
ATOM 734 O O . ASP A 1 88 ? -13.237 6.821 7.182 1.00 90.31 88 ASP A O 1
ATOM 738 N N . PHE A 1 89 ? -11.092 7.126 6.650 1.00 91.38 89 PHE A N 1
ATOM 739 C CA . PHE A 1 89 ? -10.724 5.725 6.613 1.00 91.38 89 PHE A CA 1
ATOM 740 C C . PHE A 1 89 ? -9.420 5.455 7.370 1.00 91.38 89 PHE A C 1
ATOM 742 O O . PHE A 1 89 ? -8.679 6.368 7.741 1.00 91.38 89 PHE A O 1
ATOM 749 N N . LYS A 1 90 ? -9.137 4.178 7.630 1.00 92.06 90 LYS A N 1
ATOM 750 C CA . LYS A 1 90 ? -7.885 3.709 8.234 1.00 92.06 90 LYS A CA 1
ATOM 751 C C . LYS A 1 90 ? -7.327 2.532 7.458 1.00 92.06 90 LYS A C 1
ATOM 753 O O . LYS A 1 90 ? -8.062 1.613 7.113 1.00 92.06 90 LYS A O 1
ATOM 758 N N . ILE A 1 91 ? -6.015 2.522 7.246 1.00 91.69 91 ILE A N 1
ATOM 759 C CA . ILE A 1 91 ? -5.326 1.363 6.673 1.00 91.69 91 ILE A CA 1
ATOM 760 C C . ILE A 1 91 ? -5.061 0.349 7.791 1.00 91.69 91 ILE A C 1
ATOM 762 O O . ILE A 1 91 ? -4.355 0.643 8.757 1.00 91.69 91 ILE A O 1
ATOM 766 N N . LEU A 1 92 ? -5.611 -0.856 7.655 1.00 90.12 92 LEU A N 1
ATOM 767 C CA . LEU A 1 92 ? -5.484 -1.945 8.629 1.00 90.12 92 LEU A CA 1
ATOM 768 C C . LEU A 1 92 ? -4.305 -2.880 8.339 1.00 90.12 92 LEU A C 1
ATOM 770 O O . LEU A 1 92 ? -3.660 -3.370 9.264 1.00 90.12 92 LEU A O 1
ATOM 774 N N . ASP A 1 93 ? -3.991 -3.118 7.067 1.00 89.94 93 ASP A N 1
ATOM 775 C CA . ASP A 1 93 ? -2.818 -3.892 6.646 1.00 89.94 93 ASP A CA 1
ATOM 776 C C . ASP A 1 93 ? -2.427 -3.527 5.209 1.00 89.94 93 ASP A C 1
ATOM 778 O O . ASP A 1 93 ? -3.219 -2.970 4.449 1.00 89.94 93 ASP A O 1
ATOM 782 N N . ILE A 1 94 ? -1.200 -3.873 4.832 1.00 91.06 94 ILE A N 1
ATOM 783 C CA . ILE A 1 94 ? -0.739 -3.862 3.446 1.00 91.06 94 ILE A CA 1
ATOM 784 C C . ILE A 1 94 ? -0.607 -5.297 2.981 1.00 91.06 94 ILE A C 1
ATOM 786 O O . ILE A 1 94 ? 0.246 -6.024 3.473 1.00 91.06 94 ILE A O 1
ATOM 790 N N . ILE A 1 95 ? -1.417 -5.707 2.020 1.00 90.19 95 ILE A N 1
ATOM 791 C CA . ILE A 1 95 ? -1.414 -7.065 1.484 1.00 90.19 95 ILE A CA 1
ATOM 792 C C . ILE A 1 95 ? -0.128 -7.316 0.697 1.00 90.19 95 ILE A C 1
ATOM 794 O O . ILE A 1 95 ? 0.559 -8.298 0.972 1.00 90.19 95 ILE A O 1
ATOM 798 N N . ASP A 1 96 ? 0.204 -6.431 -0.247 1.00 89.62 96 ASP A N 1
ATOM 799 C CA . ASP A 1 96 ? 1.374 -6.594 -1.116 1.00 89.62 96 ASP A CA 1
ATOM 800 C C . ASP A 1 96 ? 1.817 -5.273 -1.769 1.00 89.62 96 ASP A C 1
ATOM 802 O O . ASP A 1 96 ? 1.108 -4.263 -1.706 1.00 89.62 96 ASP A O 1
ATOM 806 N N . PHE A 1 97 ? 2.976 -5.314 -2.423 1.00 91.44 97 PHE A N 1
ATOM 807 C CA . PHE A 1 97 ? 3.551 -4.246 -3.238 1.00 91.44 97 PHE A CA 1
ATOM 808 C C . PHE A 1 97 ? 3.750 -4.714 -4.686 1.00 91.44 97 PHE A C 1
ATOM 810 O O . PHE A 1 97 ? 4.073 -5.879 -4.915 1.00 91.44 97 PHE A O 1
ATOM 817 N N . TYR A 1 98 ? 3.596 -3.800 -5.652 1.00 88.25 98 TYR A N 1
ATOM 818 C CA . TYR A 1 98 ? 3.718 -4.082 -7.090 1.00 88.25 98 TYR A CA 1
ATOM 819 C C . TYR A 1 98 ? 4.402 -2.970 -7.879 1.00 88.25 98 TYR A C 1
ATOM 821 O O . TYR A 1 98 ? 4.295 -1.788 -7.474 1.00 88.25 98 TYR A O 1
#

Organism: NCBI:txid363265